Protein AF-A0A4Q3J8R8-F1 (afdb_monomer)

Structure (mmCIF, N/CA/C/O backbone):
data_AF-A0A4Q3J8R8-F1
#
_entry.id   AF-A0A4Q3J8R8-F1
#
loop_
_atom_site.group_PDB
_atom_site.id
_atom_site.type_symbol
_atom_site.label_atom_id
_atom_site.label_alt_id
_atom_site.label_comp_id
_atom_site.label_asym_id
_atom_site.label_entity_id
_atom_site.label_seq_id
_atom_site.pdbx_PDB_ins_code
_atom_site.Cartn_x
_atom_site.Cartn_y
_atom_site.Cartn_z
_atom_site.occupancy
_atom_site.B_iso_or_equiv
_atom_site.auth_seq_id
_atom_site.auth_comp_id
_atom_site.auth_asym_id
_atom_site.auth_atom_id
_atom_site.pdbx_PDB_model_num
ATOM 1 N N . MET A 1 1 ? 8.516 -10.216 31.172 1.00 45.00 1 MET A N 1
ATOM 2 C CA . MET A 1 1 ? 7.453 -9.190 31.194 1.00 45.00 1 MET A CA 1
ATOM 3 C C . MET A 1 1 ? 6.553 -9.429 29.996 1.00 45.00 1 MET A C 1
ATOM 5 O O . MET A 1 1 ? 7.002 -9.241 28.876 1.00 45.00 1 MET A O 1
ATOM 9 N N . THR A 1 2 ? 5.337 -9.923 30.202 1.00 49.72 2 THR A N 1
ATOM 10 C CA . THR A 1 2 ? 4.353 -10.101 29.125 1.00 49.72 2 THR A CA 1
ATOM 11 C C . THR A 1 2 ? 3.718 -8.744 28.834 1.00 49.72 2 THR A C 1
ATOM 13 O O . THR A 1 2 ? 3.047 -8.174 29.693 1.00 49.72 2 THR A O 1
ATOM 16 N N . THR A 1 3 ? 3.985 -8.179 27.658 1.00 73.19 3 THR A N 1
ATOM 17 C CA . THR A 1 3 ? 3.407 -6.900 27.241 1.00 73.19 3 THR A CA 1
ATOM 18 C C . THR A 1 3 ? 1.916 -7.080 26.973 1.00 73.19 3 THR A C 1
ATOM 20 O O . THR A 1 3 ? 1.491 -8.001 26.275 1.00 73.19 3 THR A O 1
ATOM 23 N N . LYS A 1 4 ? 1.094 -6.207 27.563 1.00 80.38 4 LYS A N 1
ATOM 24 C CA . LYS A 1 4 ? -0.343 -6.178 27.288 1.00 80.38 4 LYS A CA 1
ATOM 25 C C . LYS A 1 4 ? -0.553 -5.857 25.798 1.00 80.38 4 LYS A C 1
ATOM 27 O O . LYS A 1 4 ? 0.023 -4.875 25.326 1.00 80.38 4 LYS A O 1
ATOM 32 N N . PRO A 1 5 ? -1.386 -6.620 25.068 1.00 82.94 5 PRO A N 1
ATOM 33 C CA . PRO A 1 5 ? -1.693 -6.309 23.678 1.00 82.94 5 PRO A CA 1
ATOM 34 C C . PRO A 1 5 ? -2.422 -4.964 23.563 1.00 82.94 5 PRO A C 1
ATOM 36 O O . PRO A 1 5 ? -3.209 -4.587 24.437 1.00 82.94 5 PRO A O 1
ATOM 39 N N . TRP A 1 6 ? -2.170 -4.243 22.471 1.00 89.44 6 TRP A N 1
ATOM 40 C CA . TRP A 1 6 ? -2.796 -2.950 22.197 1.00 89.44 6 TRP A CA 1
ATOM 41 C C . TRP A 1 6 ? -4.332 -3.036 22.106 1.00 89.44 6 TRP A C 1
ATOM 43 O O . TRP A 1 6 ? -4.923 -4.055 21.728 1.00 89.44 6 TRP A O 1
ATOM 53 N N . GLY A 1 7 ? -4.994 -1.946 22.506 1.00 91.62 7 GLY A N 1
ATOM 54 C CA . GLY A 1 7 ? -6.442 -1.773 22.359 1.00 91.62 7 GLY A CA 1
ATOM 55 C C . GLY A 1 7 ? -6.841 -1.381 20.928 1.00 91.62 7 GLY A C 1
ATOM 56 O O . GLY A 1 7 ? -5.964 -1.017 20.145 1.00 91.62 7 GLY A O 1
ATOM 57 N N . PRO A 1 8 ? -8.147 -1.389 20.581 1.00 92.44 8 PRO A N 1
ATOM 58 C CA . PRO A 1 8 ? -8.611 -1.010 19.243 1.00 92.44 8 PRO A CA 1
ATOM 59 C C . PRO A 1 8 ? -8.207 0.416 18.876 1.00 92.44 8 PRO A C 1
ATOM 61 O O . PRO A 1 8 ? -7.727 0.647 17.778 1.00 92.44 8 PRO A O 1
ATOM 64 N N . SER A 1 9 ? -8.338 1.365 19.809 1.00 94.44 9 SER A N 1
ATOM 65 C CA . SER A 1 9 ? -7.980 2.768 19.570 1.00 94.44 9 SER A CA 1
ATOM 66 C C . SER A 1 9 ? -6.493 2.938 19.257 1.00 94.44 9 SER A C 1
ATOM 68 O O . SER A 1 9 ? -6.138 3.707 18.376 1.00 94.44 9 SER A O 1
ATOM 70 N N . THR A 1 10 ? -5.622 2.182 19.930 1.00 92.44 10 THR A N 1
ATOM 71 C CA . THR A 1 10 ? -4.183 2.182 19.637 1.00 92.44 10 THR A CA 1
ATOM 72 C C . THR A 1 10 ? -3.897 1.535 18.282 1.00 92.44 10 THR A C 1
ATOM 74 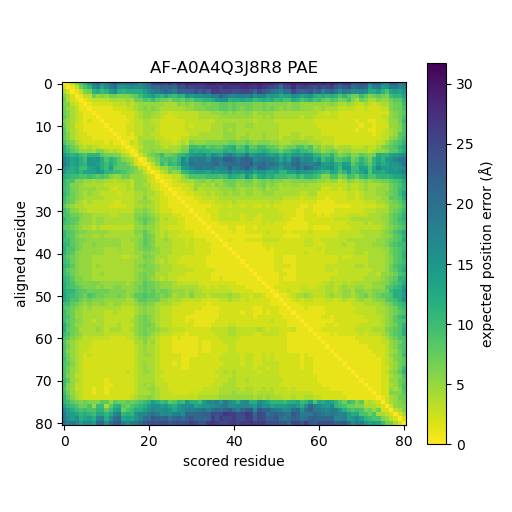O O . THR A 1 10 ? -3.092 2.061 17.526 1.00 92.44 10 THR A O 1
ATOM 77 N N . LEU A 1 11 ? -4.573 0.433 17.940 1.00 92.25 11 LEU A N 1
ATOM 78 C CA . LEU A 1 11 ? -4.415 -0.238 16.644 1.00 92.25 11 LEU A CA 1
ATOM 79 C C . LEU A 1 11 ? -4.967 0.576 15.467 1.00 92.25 11 LEU A C 1
ATOM 81 O O . LEU A 1 11 ? -4.422 0.490 14.374 1.00 92.25 11 LEU A O 1
ATOM 85 N N . ALA A 1 12 ? -6.002 1.386 15.677 1.00 92.81 12 ALA A N 1
ATOM 86 C CA . ALA A 1 12 ? -6.533 2.271 14.643 1.00 92.81 12 ALA A CA 1
ATOM 87 C C . ALA A 1 12 ? -5.506 3.324 14.199 1.00 92.81 12 ALA A C 1
ATOM 89 O O . ALA A 1 12 ? -5.539 3.767 13.055 1.00 92.81 12 ALA A O 1
ATOM 90 N N . VAL A 1 13 ? -4.588 3.696 15.095 1.00 90.88 13 VAL A N 1
ATOM 91 C CA . VAL A 1 13 ? -3.491 4.623 14.800 1.00 90.88 13 VAL A CA 1
ATOM 92 C C . VAL A 1 13 ? -2.250 3.852 14.341 1.00 90.88 13 VAL A C 1
ATOM 94 O O . VAL A 1 13 ? -1.752 4.096 13.248 1.00 90.88 13 VAL A O 1
ATOM 97 N N . HIS A 1 14 ? -1.807 2.870 15.131 1.00 88.56 14 HIS A N 1
ATOM 98 C CA . HIS A 1 14 ? -0.481 2.247 15.012 1.00 88.56 14 HIS A CA 1
ATOM 99 C C . HIS A 1 14 ? -0.475 0.816 14.462 1.00 88.56 14 HIS A C 1
ATOM 101 O O . HIS A 1 14 ? 0.577 0.185 14.361 1.00 88.56 14 HIS A O 1
ATOM 107 N N . GLY A 1 15 ? -1.640 0.240 14.161 1.00 89.38 15 GLY A N 1
ATOM 108 C CA . GLY A 1 15 ? -1.731 -1.119 13.628 1.00 89.38 15 GLY A CA 1
ATOM 109 C C . GLY A 1 15 ? -0.926 -1.251 12.336 1.00 89.38 15 GLY A C 1
ATOM 110 O O . GLY A 1 15 ? -0.989 -0.384 11.475 1.00 89.38 15 GLY A O 1
ATOM 111 N N . GLY A 1 16 ? -0.141 -2.317 12.198 1.00 81.06 16 GLY A N 1
ATOM 112 C CA . GLY A 1 16 ? 0.652 -2.549 10.986 1.00 81.06 16 GLY A CA 1
ATOM 113 C C . GLY A 1 16 ? 1.868 -1.630 10.795 1.00 81.06 16 GLY A C 1
ATOM 114 O O . GLY A 1 16 ? 2.566 -1.783 9.800 1.00 81.06 16 GLY A O 1
ATOM 115 N N . GLU A 1 17 ? 2.169 -0.715 11.724 1.00 84.62 17 GLU A N 1
ATOM 116 C CA . GLU A 1 17 ? 3.407 0.077 11.684 1.00 84.62 17 GLU A CA 1
ATOM 117 C C . GLU A 1 17 ? 4.611 -0.757 12.146 1.00 84.62 17 GLU A C 1
ATOM 119 O O . GLU A 1 17 ? 4.536 -1.503 13.124 1.00 84.62 17 GLU A O 1
ATOM 124 N N . THR A 1 18 ? 5.758 -0.603 11.481 1.00 69.25 18 THR A N 1
ATOM 125 C CA . THR A 1 18 ? 6.986 -1.371 11.767 1.00 69.25 18 THR A CA 1
ATOM 126 C C . THR A 1 18 ? 7.840 -0.786 12.902 1.00 69.25 18 THR A C 1
ATOM 128 O O . THR A 1 18 ? 9.036 -1.051 12.987 1.00 69.25 18 THR A O 1
ATOM 131 N N . GLY A 1 19 ? 7.229 -0.034 13.821 1.00 64.12 19 GLY A N 1
ATOM 132 C CA . GLY A 1 19 ? 7.901 0.548 14.985 1.00 64.12 19 GLY A CA 1
ATOM 133 C C . GLY A 1 19 ? 8.617 1.879 14.706 1.00 64.12 19 GLY A C 1
ATOM 134 O O . GLY A 1 19 ? 8.586 2.389 13.586 1.00 64.12 19 GLY A O 1
ATOM 135 N N . PRO A 1 20 ? 9.230 2.485 15.739 1.00 56.22 20 PRO A N 1
ATOM 136 C CA . PRO A 1 20 ? 9.822 3.814 15.638 1.00 56.22 20 PRO A CA 1
ATOM 137 C C . PRO A 1 20 ? 11.098 3.788 14.786 1.00 56.22 20 PRO A C 1
ATOM 139 O O . PRO A 1 20 ? 12.108 3.206 15.178 1.00 56.22 20 PRO A O 1
ATOM 142 N N . GLY A 1 21 ? 11.049 4.446 13.630 1.00 67.94 21 GLY A N 1
ATOM 143 C CA . GLY A 1 21 ? 12.209 4.756 12.796 1.00 67.94 21 GLY A CA 1
ATOM 144 C C . GLY A 1 21 ? 12.484 6.260 12.767 1.00 67.94 21 GLY A C 1
ATOM 145 O O . GLY A 1 21 ? 11.629 7.070 13.117 1.00 67.94 21 GLY A O 1
ATOM 146 N N . SER A 1 22 ? 13.680 6.653 12.330 1.00 74.81 22 SER A N 1
ATOM 147 C CA . SER A 1 22 ? 13.960 8.046 11.972 1.00 74.81 22 SER A CA 1
ATOM 148 C C . SER A 1 22 ? 13.339 8.331 10.602 1.00 74.81 22 SER A C 1
ATOM 150 O O . SER A 1 22 ? 13.899 7.945 9.577 1.00 74.81 22 SER A O 1
ATOM 152 N N . GLY A 1 23 ? 12.163 8.951 10.570 1.00 79.00 23 GLY A N 1
ATOM 153 C CA . GLY A 1 23 ? 11.439 9.241 9.335 1.00 79.00 23 GLY A CA 1
ATOM 154 C C . GLY A 1 23 ? 10.138 10.001 9.594 1.00 79.00 23 GLY A C 1
ATOM 155 O O . GLY A 1 23 ? 9.852 10.338 10.746 1.00 79.00 23 GLY A O 1
ATOM 156 N N . PRO A 1 24 ? 9.361 10.295 8.538 1.00 84.44 24 PRO A N 1
ATOM 157 C CA . PRO A 1 24 ? 8.014 10.835 8.684 1.00 84.44 24 PRO A CA 1
ATOM 158 C C . PRO A 1 24 ? 7.162 9.943 9.595 1.00 84.44 24 PRO A C 1
ATOM 160 O O . PRO A 1 24 ? 7.210 8.719 9.473 1.00 84.44 24 PRO A O 1
ATOM 163 N N . LEU A 1 25 ? 6.397 10.556 10.503 1.00 83.81 25 LEU A N 1
ATOM 164 C CA . LEU A 1 25 ? 5.444 9.824 11.345 1.00 83.81 25 LEU A CA 1
ATOM 165 C C . LEU A 1 25 ? 4.279 9.307 10.498 1.00 83.81 25 LEU A C 1
ATOM 167 O O . LEU A 1 25 ? 3.810 8.187 10.677 1.00 83.81 25 LEU A O 1
ATOM 171 N N . GLU A 1 26 ? 3.835 10.121 9.547 1.00 85.81 26 GLU A N 1
ATOM 172 C CA . GLU A 1 26 ? 2.818 9.765 8.579 1.00 85.81 26 GLU A CA 1
ATOM 173 C C . GLU A 1 26 ? 3.452 9.073 7.363 1.00 85.81 26 GLU A C 1
ATOM 175 O O . GLU A 1 26 ? 4.425 9.579 6.794 1.00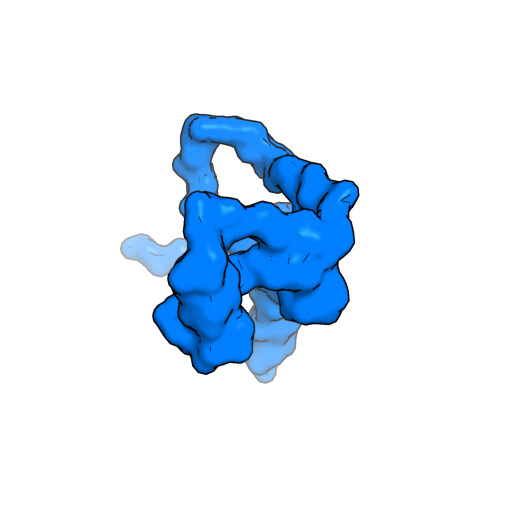 85.81 26 GLU A O 1
ATOM 180 N N . PRO A 1 27 ? 2.893 7.941 6.899 1.00 86.38 27 PRO A N 1
ATOM 181 C CA . PRO A 1 27 ? 3.351 7.315 5.668 1.00 86.38 27 PRO A CA 1
ATOM 182 C C . PRO A 1 27 ? 3.089 8.245 4.469 1.00 86.38 27 PRO A C 1
ATOM 184 O O . PRO A 1 27 ? 2.041 8.897 4.410 1.00 86.38 27 PRO A O 1
ATOM 187 N N . PRO A 1 28 ? 3.996 8.298 3.480 1.00 90.12 28 PRO A N 1
ATOM 188 C CA . PRO A 1 28 ? 3.793 9.110 2.288 1.00 90.12 28 PRO A CA 1
ATOM 189 C C . PRO A 1 28 ? 2.597 8.616 1.461 1.00 90.12 28 PRO A C 1
ATOM 191 O O . PRO A 1 28 ? 2.300 7.419 1.392 1.00 90.12 28 PRO A O 1
ATOM 194 N N . LEU A 1 29 ? 1.930 9.552 0.781 1.00 94.81 29 LEU A N 1
ATOM 195 C CA . LEU A 1 29 ? 0.852 9.238 -0.155 1.00 94.81 29 LEU A CA 1
ATOM 196 C C . LEU A 1 29 ? 1.418 8.896 -1.534 1.00 94.81 29 LEU A C 1
ATOM 198 O O . LEU A 1 29 ? 2.082 9.714 -2.169 1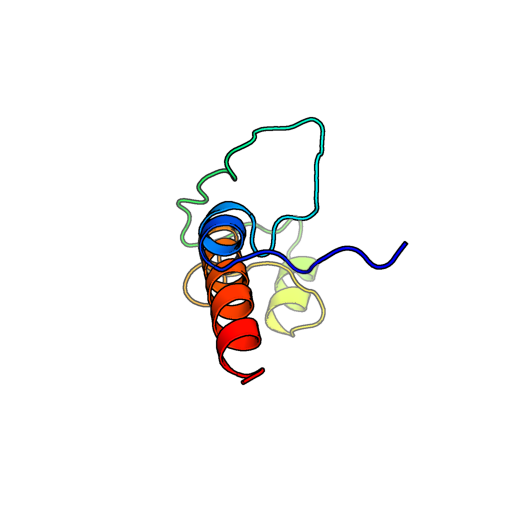.00 94.81 29 LEU A O 1
ATOM 202 N N . VAL A 1 30 ? 1.097 7.702 -2.027 1.00 96.81 30 VAL A N 1
ATOM 203 C CA . VAL A 1 30 ? 1.483 7.232 -3.358 1.00 96.81 30 VAL A CA 1
ATOM 204 C C . VAL A 1 30 ? 0.309 7.428 -4.311 1.00 96.81 30 VAL A C 1
ATOM 206 O O . VAL A 1 30 ? -0.500 6.530 -4.543 1.00 96.81 30 VAL A O 1
ATOM 209 N N . LEU A 1 31 ? 0.216 8.634 -4.872 1.00 97.69 31 LEU A N 1
ATOM 210 C CA . LEU A 1 31 ? -0.825 9.037 -5.825 1.00 97.69 31 LEU A CA 1
ATOM 211 C C . LEU A 1 31 ? -0.443 8.668 -7.267 1.00 97.69 31 LEU A C 1
ATOM 213 O O . LEU A 1 31 ? -0.381 9.521 -8.150 1.00 97.69 31 LEU A O 1
ATOM 217 N N . ALA A 1 32 ? -0.153 7.389 -7.495 1.00 96.69 32 ALA A N 1
ATOM 218 C CA . ALA A 1 32 ? 0.270 6.863 -8.787 1.00 96.69 32 ALA A CA 1
ATOM 219 C C . ALA A 1 32 ? -0.592 5.670 -9.209 1.00 96.69 32 ALA A C 1
ATOM 221 O O . ALA A 1 32 ? -0.980 4.836 -8.388 1.00 96.69 32 ALA A O 1
ATOM 222 N N . SER A 1 33 ? -0.872 5.586 -10.510 1.00 97.19 33 SER A N 1
ATOM 223 C CA . SER A 1 33 ? -1.564 4.446 -11.110 1.00 97.19 33 SER A CA 1
ATOM 224 C C . SER A 1 33 ? -0.601 3.375 -11.615 1.00 97.19 33 SER A C 1
ATOM 226 O O . SER A 1 33 ? -0.954 2.209 -11.543 1.00 97.19 33 SER A O 1
ATOM 228 N N . ALA A 1 34 ? 0.595 3.725 -12.089 1.00 97.12 34 ALA A N 1
ATOM 229 C CA . ALA A 1 34 ? 1.593 2.788 -12.608 1.00 97.12 34 ALA A CA 1
ATOM 230 C C . ALA A 1 34 ? 2.965 3.035 -11.971 1.00 97.12 34 ALA A C 1
ATOM 232 O O . ALA A 1 34 ? 3.250 4.147 -11.522 1.00 97.12 34 ALA A O 1
ATOM 233 N N . PHE A 1 35 ? 3.805 2.002 -11.966 1.00 97.44 35 PHE A N 1
ATOM 234 C CA . PHE A 1 35 ? 5.142 2.024 -11.378 1.00 97.44 35 PHE A CA 1
ATOM 235 C C . PHE A 1 35 ? 6.192 1.706 -12.448 1.00 97.44 35 PHE A C 1
ATOM 237 O O . PHE A 1 35 ? 5.952 0.908 -13.354 1.00 97.44 35 PHE A O 1
ATOM 244 N N . GLY A 1 36 ? 7.328 2.401 -12.386 1.00 96.94 36 GLY A N 1
ATOM 245 C CA . GLY A 1 36 ? 8.438 2.201 -13.314 1.00 96.94 36 GLY A CA 1
ATOM 246 C C . GLY A 1 36 ? 9.337 1.038 -12.899 1.00 96.94 36 GLY A C 1
ATOM 247 O O . GLY A 1 36 ? 9.369 0.665 -11.730 1.00 96.94 36 GLY A O 1
ATOM 248 N N . PHE A 1 37 ? 10.105 0.528 -13.860 1.00 97.38 37 PHE A N 1
ATOM 249 C CA . PHE A 1 37 ? 11.095 -0.534 -13.669 1.00 97.38 37 PHE A CA 1
ATOM 250 C C . PHE A 1 37 ? 12.468 -0.037 -14.127 1.00 97.38 37 PHE A C 1
ATOM 252 O O . PHE A 1 37 ? 12.555 0.761 -15.064 1.00 97.38 37 PHE A O 1
ATOM 259 N N . ALA A 1 38 ? 13.542 -0.515 -13.501 1.00 96.88 38 ALA A N 1
ATOM 260 C CA . ALA A 1 38 ? 14.910 -0.180 -13.884 1.00 96.88 38 ALA A CA 1
ATOM 261 C C . ALA A 1 38 ? 15.335 -0.876 -15.188 1.00 96.88 38 ALA A C 1
ATOM 263 O O . ALA A 1 38 ? 16.214 -0.381 -15.895 1.00 96.88 38 ALA A O 1
ATOM 264 N N . SER A 1 39 ? 14.716 -2.013 -15.528 1.00 97.88 39 SER A N 1
ATOM 265 C CA . SER A 1 39 ? 14.969 -2.733 -16.780 1.00 97.88 39 SER A CA 1
ATOM 266 C C . SER A 1 39 ? 13.741 -3.489 -17.294 1.00 97.88 39 SER A C 1
ATOM 268 O O . SER A 1 39 ? 12.797 -3.771 -16.556 1.00 97.88 39 SER A O 1
ATOM 270 N N . ALA A 1 40 ? 13.771 -3.865 -18.575 1.00 97.81 40 ALA A N 1
ATOM 271 C CA . ALA A 1 40 ? 12.742 -4.719 -19.166 1.00 97.81 40 ALA A CA 1
ATOM 272 C C . ALA A 1 40 ? 12.707 -6.124 -18.537 1.00 97.81 40 ALA A C 1
ATOM 274 O O . ALA A 1 40 ? 11.640 -6.727 -18.445 1.00 97.81 40 ALA A O 1
ATOM 275 N N . GLU A 1 41 ? 13.855 -6.638 -18.087 1.00 97.56 41 GLU A N 1
ATOM 276 C CA . GLU A 1 41 ? 13.944 -7.942 -17.427 1.00 97.56 41 GLU A CA 1
ATOM 277 C C . GLU A 1 41 ? 13.273 -7.929 -16.050 1.00 97.56 41 GLU A C 1
ATOM 279 O O . GLU A 1 41 ? 12.498 -8.833 -15.740 1.00 97.56 41 GLU A O 1
ATOM 284 N N . GLU A 1 42 ? 13.469 -6.857 -15.277 1.00 97.44 42 GLU A N 1
ATOM 285 C CA . GLU A 1 42 ? 12.767 -6.646 -14.006 1.00 97.44 42 GLU A CA 1
ATOM 286 C C . GLU A 1 42 ? 11.249 -6.586 -14.209 1.00 97.44 42 GLU A C 1
ATOM 288 O O . GLU A 1 42 ? 10.509 -7.284 -13.512 1.00 97.44 42 GLU A O 1
ATOM 293 N N . ALA A 1 43 ? 10.790 -5.811 -15.200 1.00 96.88 43 ALA A N 1
ATOM 294 C CA . ALA A 1 43 ? 9.375 -5.738 -15.548 1.00 96.88 43 ALA A CA 1
ATOM 295 C C . ALA A 1 43 ? 8.823 -7.130 -15.891 1.00 96.88 43 ALA A C 1
ATOM 297 O O . ALA A 1 43 ? 7.784 -7.538 -15.375 1.00 96.88 43 ALA A O 1
ATOM 298 N N . ALA A 1 44 ? 9.534 -7.893 -16.725 1.00 97.50 44 ALA A N 1
ATOM 299 C CA . ALA A 1 44 ? 9.112 -9.230 -17.120 1.00 97.50 44 ALA A CA 1
ATOM 300 C C . ALA A 1 44 ? 9.029 -10.194 -15.921 1.00 97.50 44 ALA A C 1
ATOM 302 O O . ALA A 1 44 ? 8.083 -10.977 -15.849 1.00 97.50 44 ALA A O 1
ATOM 303 N N . GLY A 1 45 ? 9.970 -10.113 -14.975 1.00 97.88 45 GLY A N 1
ATOM 304 C CA . GLY A 1 45 ? 9.925 -10.877 -13.725 1.00 97.88 45 GLY A CA 1
ATOM 305 C C . GLY A 1 45 ? 8.736 -10.497 -12.841 1.00 97.88 45 GLY A C 1
ATOM 306 O O . GLY A 1 45 ? 8.039 -11.381 -12.343 1.00 97.88 45 GLY A O 1
ATOM 307 N N . ALA A 1 46 ? 8.427 -9.202 -12.728 1.00 96.25 46 ALA A N 1
ATOM 308 C CA . ALA A 1 46 ? 7.272 -8.718 -11.970 1.00 96.25 46 ALA A CA 1
ATOM 309 C C . ALA A 1 46 ? 5.955 -9.278 -12.531 1.00 96.25 46 ALA A C 1
ATOM 311 O O . ALA A 1 46 ? 5.143 -9.838 -11.798 1.00 96.25 46 ALA A O 1
ATOM 312 N N . PHE A 1 47 ? 5.766 -9.220 -13.854 1.00 95.75 47 PHE A N 1
ATOM 313 C CA . PHE A 1 47 ? 4.573 -9.777 -14.506 1.00 95.75 47 PHE A CA 1
ATOM 314 C C . PHE A 1 47 ? 4.470 -11.309 -14.409 1.00 95.75 47 PHE A C 1
ATOM 316 O O . PHE A 1 47 ? 3.366 -11.843 -14.524 1.00 95.75 47 PHE A O 1
ATOM 323 N N . ARG A 1 48 ? 5.584 -12.021 -14.191 1.00 97.31 48 ARG A N 1
ATOM 324 C CA . ARG A 1 48 ? 5.601 -13.471 -13.918 1.00 97.31 48 ARG A CA 1
ATOM 325 C C . ARG A 1 48 ? 5.450 -13.818 -12.432 1.00 97.31 48 ARG A C 1
ATOM 327 O O . ARG A 1 48 ? 5.335 -14.997 -12.112 1.00 97.31 48 ARG A O 1
ATOM 334 N N . GLY A 1 49 ? 5.424 -12.825 -11.540 1.00 95.00 49 GLY A N 1
ATOM 335 C CA . GLY A 1 49 ? 5.358 -13.038 -10.092 1.00 95.00 49 GLY A CA 1
ATOM 336 C C . GLY A 1 49 ? 6.660 -13.573 -9.491 1.00 95.00 49 GLY A C 1
ATOM 337 O O . GLY A 1 49 ? 6.635 -14.245 -8.466 1.00 95.00 49 GLY A O 1
ATOM 338 N N . GLU A 1 50 ? 7.798 -13.316 -10.136 1.00 97.38 50 GLU A N 1
ATOM 339 C CA . GLU A 1 50 ? 9.125 -13.739 -9.659 1.00 97.38 50 GLU A CA 1
ATOM 340 C C . GLU A 1 50 ? 9.709 -12.771 -8.616 1.00 97.38 50 GLU A C 1
ATOM 342 O O . GLU A 1 50 ? 10.733 -13.062 -8.000 1.00 97.38 50 GLU A O 1
ATOM 347 N N . ASN A 1 51 ? 9.074 -11.612 -8.427 1.00 92.00 51 ASN A N 1
ATOM 348 C CA . ASN A 1 51 ? 9.418 -10.606 -7.429 1.00 92.00 51 ASN A CA 1
ATOM 349 C C . ASN A 1 51 ? 8.161 -9.849 -6.957 1.00 92.00 51 ASN A C 1
ATOM 351 O O . ASN A 1 51 ? 7.093 -9.968 -7.558 1.00 92.00 51 ASN A O 1
ATOM 355 N N . ASP A 1 52 ? 8.317 -9.042 -5.904 1.00 92.50 52 ASP A N 1
ATOM 356 C CA . ASP A 1 52 ? 7.236 -8.258 -5.287 1.00 92.50 52 ASP A CA 1
ATOM 357 C C . ASP A 1 52 ? 7.119 -6.830 -5.859 1.00 92.50 52 ASP A C 1
ATOM 359 O O . ASP A 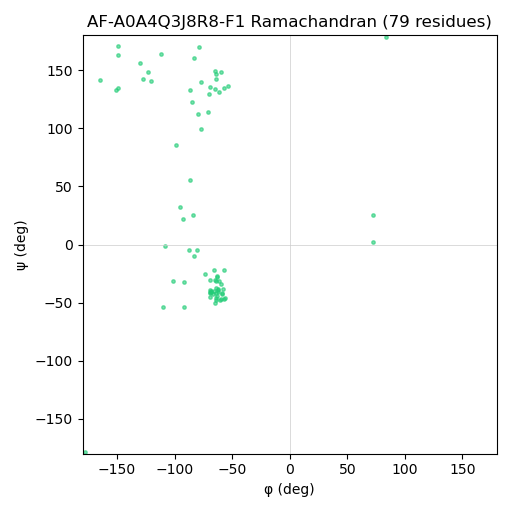1 52 ? 6.615 -5.919 -5.193 1.00 92.50 52 ASP A O 1
ATOM 363 N N . ALA A 1 53 ? 7.628 -6.580 -7.072 1.00 95.50 53 ALA A N 1
ATOM 364 C CA . ALA A 1 53 ? 7.572 -5.246 -7.653 1.00 95.50 53 ALA A CA 1
ATOM 365 C C . ALA A 1 53 ? 6.119 -4.830 -7.918 1.00 95.50 53 ALA A C 1
ATOM 367 O O . ALA A 1 53 ? 5.312 -5.562 -8.497 1.00 95.50 53 ALA A O 1
ATOM 368 N N . LEU A 1 54 ? 5.789 -3.602 -7.525 1.00 96.88 54 LEU A N 1
ATOM 369 C CA . LEU A 1 54 ? 4.502 -3.010 -7.852 1.00 96.88 54 LEU A CA 1
ATOM 370 C C . LEU A 1 54 ? 4.443 -2.726 -9.350 1.00 96.88 54 LEU A C 1
ATOM 372 O O . LEU A 1 54 ? 5.380 -2.180 -9.921 1.00 96.88 54 LEU A O 1
ATOM 376 N N . ILE A 1 55 ? 3.320 -3.073 -9.974 1.00 97.50 55 ILE A N 1
ATOM 377 C CA . ILE A 1 55 ? 3.114 -2.889 -11.415 1.00 97.50 55 ILE A CA 1
ATOM 378 C C . ILE A 1 55 ? 2.086 -1.785 -11.654 1.00 97.50 55 ILE A C 1
ATOM 380 O O . ILE A 1 55 ? 2.332 -0.807 -12.361 1.00 97.50 55 ILE A O 1
ATOM 384 N N . TYR A 1 56 ? 0.914 -1.932 -11.035 1.00 97.38 56 TYR A N 1
ATOM 385 C CA . TYR A 1 56 ? -0.236 -1.077 -11.281 1.00 97.38 56 TYR A CA 1
ATOM 386 C C . TYR A 1 56 ? -1.094 -0.954 -10.017 1.00 97.38 56 TYR A C 1
ATOM 388 O O . TYR A 1 56 ? -1.426 -1.953 -9.379 1.00 97.38 56 TYR A O 1
ATOM 396 N N . GLY A 1 57 ? -1.504 0.272 -9.689 1.00 97.00 57 GLY A N 1
ATOM 397 C CA . GLY A 1 57 ? -2.242 0.648 -8.480 1.00 97.00 57 GLY A CA 1
ATOM 398 C C . GLY A 1 57 ? -3.560 -0.099 -8.278 1.00 97.00 57 GLY A C 1
ATOM 399 O O . GLY A 1 57 ? -4.037 -0.210 -7.156 1.00 97.00 57 GLY A O 1
ATOM 400 N N . ARG A 1 58 ? -4.141 -0.649 -9.353 1.00 96.44 58 ARG A N 1
ATOM 401 C CA . ARG A 1 58 ? -5.330 -1.512 -9.276 1.00 96.44 58 ARG A CA 1
ATOM 402 C C . ARG A 1 58 ? -5.063 -2.825 -8.533 1.00 96.44 58 ARG A C 1
ATOM 404 O O . ARG A 1 58 ? -5.999 -3.379 -7.972 1.00 96.44 58 ARG A O 1
ATOM 411 N N . TRP A 1 59 ? -3.839 -3.344 -8.595 1.00 94.69 59 TRP A N 1
ATOM 412 C CA . TRP A 1 59 ? -3.453 -4.614 -7.970 1.00 94.69 59 TRP A CA 1
ATOM 413 C C . TRP A 1 59 ? -2.701 -4.410 -6.659 1.00 94.69 59 TRP A C 1
ATOM 415 O O . TRP A 1 59 ? -2.827 -5.231 -5.760 1.00 94.69 59 TRP A O 1
ATOM 425 N N . GLY A 1 60 ? -1.944 -3.318 -6.543 1.00 95.69 60 GLY A N 1
ATOM 426 C CA . GLY A 1 60 ? -1.220 -2.981 -5.324 1.00 95.69 60 GLY A CA 1
ATOM 427 C C . GLY A 1 60 ? -0.750 -1.531 -5.319 1.00 95.69 60 GLY A C 1
ATOM 428 O O . GLY A 1 60 ? -0.328 -0.994 -6.343 1.00 95.69 60 GLY A O 1
ATOM 429 N N . ASN A 1 61 ? -0.823 -0.893 -4.153 1.00 97.25 61 ASN A N 1
ATOM 430 C CA . ASN A 1 61 ? -0.362 0.472 -3.921 1.00 97.25 61 ASN A CA 1
ATOM 431 C C . ASN A 1 61 ? 0.080 0.604 -2.449 1.00 97.25 61 ASN A C 1
ATOM 433 O O . ASN A 1 61 ? -0.694 0.212 -1.577 1.00 97.25 61 ASN A O 1
ATOM 437 N N . PRO A 1 62 ? 1.253 1.191 -2.135 1.00 94.56 62 PRO A N 1
ATOM 438 C CA . PRO A 1 62 ? 1.765 1.239 -0.762 1.00 94.56 62 PRO A CA 1
ATOM 439 C C . PRO A 1 62 ? 0.826 1.924 0.234 1.00 94.56 62 PRO A C 1
ATOM 441 O O . PRO A 1 62 ? 0.685 1.469 1.366 1.00 94.56 62 PRO A O 1
ATOM 444 N N . THR A 1 63 ? 0.143 2.995 -0.179 1.00 95.31 63 THR A N 1
ATOM 445 C CA . THR A 1 63 ? -0.829 3.690 0.676 1.00 95.31 63 THR A CA 1
ATOM 446 C C . THR A 1 63 ? -2.029 2.795 0.983 1.00 95.31 63 THR A C 1
ATOM 448 O O . THR A 1 63 ? -2.502 2.771 2.119 1.00 95.31 63 THR A O 1
ATOM 451 N N . VAL A 1 64 ? -2.496 2.027 -0.004 1.00 96.50 64 VAL A N 1
ATOM 452 C CA . VAL A 1 64 ? -3.600 1.073 0.173 1.00 96.50 64 VAL A CA 1
ATOM 453 C C . VAL A 1 64 ? -3.171 -0.100 1.056 1.00 96.50 64 VAL A C 1
ATOM 455 O O . VAL A 1 64 ? -3.869 -0.409 2.017 1.00 96.50 64 VAL A O 1
ATOM 458 N N . SER A 1 65 ? -1.991 -0.679 0.829 1.00 94.00 65 SER A N 1
ATOM 459 C CA . SER A 1 65 ? -1.475 -1.791 1.640 1.00 94.00 65 SER A CA 1
ATOM 460 C C . SER A 1 65 ? -1.281 -1.425 3.112 1.00 94.00 65 SER A C 1
ATOM 462 O O . SER A 1 65 ? -1.474 -2.252 4.008 1.00 94.00 65 SER A O 1
ATOM 464 N N . HIS A 1 66 ? -0.965 -0.159 3.390 1.00 92.06 66 HIS A N 1
ATOM 465 C CA . HIS A 1 66 ? -0.890 0.345 4.757 1.00 92.06 66 HIS A CA 1
ATOM 466 C C . HIS A 1 66 ? -2.265 0.402 5.444 1.00 92.06 66 HIS A C 1
ATOM 468 O O . HIS A 1 66 ? -2.403 0.029 6.611 1.00 92.06 66 HIS A O 1
ATOM 474 N N . LEU A 1 67 ? -3.310 0.811 4.714 1.00 94.25 67 LEU A N 1
ATOM 475 C CA . LEU A 1 67 ? -4.693 0.745 5.197 1.00 94.25 67 LEU A CA 1
ATOM 476 C C . LEU A 1 67 ? -5.137 -0.709 5.425 1.00 94.25 67 LEU A C 1
ATOM 478 O O . LEU A 1 67 ? -5.697 -1.015 6.477 1.00 94.25 67 LEU A O 1
ATOM 482 N N . GLU A 1 68 ? -4.864 -1.601 4.472 1.00 94.12 68 GLU A N 1
ATOM 483 C CA . GLU A 1 68 ? -5.194 -3.030 4.562 1.00 94.12 68 GLU A CA 1
ATOM 484 C C . GLU A 1 68 ? -4.586 -3.665 5.818 1.00 94.12 68 GLU A C 1
ATOM 486 O O . GLU A 1 68 ? -5.284 -4.338 6.578 1.00 94.12 68 GLU A O 1
ATOM 491 N N . SER A 1 69 ? -3.312 -3.375 6.094 1.00 91.56 69 SER A N 1
ATOM 492 C CA . SER A 1 69 ? -2.600 -3.879 7.273 1.00 91.56 69 SER A CA 1
ATOM 493 C C . SER A 1 69 ? -3.227 -3.398 8.587 1.00 91.56 69 SER A C 1
ATOM 495 O O . SER A 1 69 ? -3.382 -4.181 9.530 1.00 91.56 69 SER A O 1
ATOM 497 N N . ARG A 1 70 ? -3.650 -2.128 8.654 1.00 92.31 70 ARG A N 1
ATOM 498 C CA . ARG A 1 70 ? -4.354 -1.563 9.821 1.0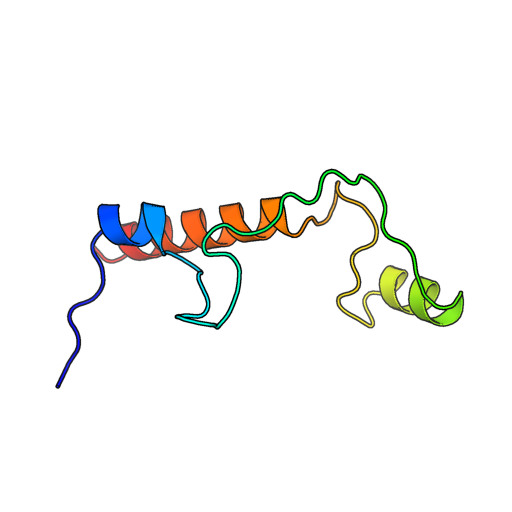0 92.31 70 ARG A CA 1
ATOM 499 C C . ARG A 1 70 ? -5.703 -2.227 10.059 1.00 92.31 70 ARG A C 1
ATOM 501 O O . ARG A 1 70 ? -6.000 -2.628 11.184 1.00 92.31 70 ARG A O 1
ATOM 508 N N . VAL A 1 71 ? -6.507 -2.370 9.007 1.00 94.25 71 VAL A N 1
ATOM 509 C CA . VAL A 1 71 ? -7.827 -3.013 9.093 1.00 94.25 71 VAL A CA 1
ATOM 510 C C . VAL A 1 71 ? -7.680 -4.477 9.502 1.00 94.25 71 VAL A C 1
ATOM 512 O O . VAL A 1 71 ? -8.366 -4.929 10.416 1.00 94.25 71 VAL A O 1
ATOM 515 N N . ALA A 1 72 ? -6.726 -5.200 8.912 1.00 92.88 72 ALA A N 1
ATOM 516 C CA . ALA A 1 72 ? -6.438 -6.578 9.291 1.00 92.88 72 ALA A CA 1
ATOM 517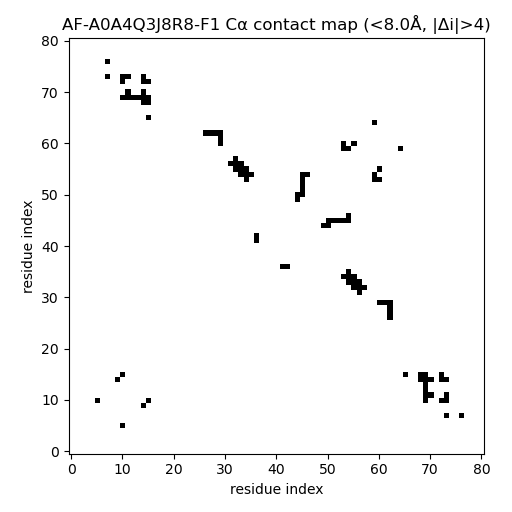 C C . ALA A 1 72 ? -6.044 -6.699 10.775 1.00 92.88 72 ALA A C 1
ATOM 519 O O . ALA A 1 72 ? -6.525 -7.598 11.468 1.00 92.88 72 ALA A O 1
ATOM 520 N N . ALA A 1 73 ? -5.223 -5.780 11.296 1.00 90.38 73 ALA A N 1
ATOM 521 C CA . ALA A 1 73 ? -4.838 -5.769 12.707 1.00 90.38 73 ALA A CA 1
ATOM 522 C C . ALA A 1 73 ? -6.033 -5.533 13.651 1.00 90.38 73 ALA A C 1
ATOM 524 O O . ALA A 1 73 ? -6.109 -6.148 14.720 1.00 90.38 73 ALA A O 1
ATOM 525 N N . LEU A 1 74 ? -6.979 -4.676 13.255 1.00 92.06 74 LEU A N 1
ATOM 526 C CA . LEU A 1 74 ? -8.225 -4.456 13.992 1.00 92.06 74 LEU A CA 1
ATOM 527 C C . LEU A 1 74 ? -9.096 -5.722 13.996 1.00 92.06 74 LEU A C 1
ATOM 529 O O . LEU A 1 74 ? -9.493 -6.192 15.063 1.00 92.06 74 LEU A O 1
ATOM 533 N N . GLU A 1 75 ? -9.329 -6.323 12.830 1.00 91.81 75 GLU A N 1
ATOM 534 C CA . GLU A 1 75 ? -10.205 -7.492 12.675 1.00 91.81 75 GLU A CA 1
ATOM 535 C C . GLU A 1 75 ? -9.661 -8.754 13.356 1.00 91.81 75 GLU A C 1
ATOM 537 O O . GLU A 1 75 ? -10.389 -9.462 14.057 1.00 91.81 75 GLU A O 1
ATOM 542 N N . VAL A 1 76 ? -8.359 -9.038 13.233 1.00 81.31 76 VAL A N 1
ATOM 543 C CA . VAL A 1 76 ? -7.740 -10.198 13.900 1.00 81.31 76 VAL A CA 1
ATOM 544 C C . VAL A 1 76 ? -7.896 -10.112 15.420 1.00 81.31 76 VAL A C 1
ATOM 546 O O . VAL A 1 76 ? -8.089 -11.138 16.076 1.00 81.31 76 VAL A O 1
ATOM 549 N N . ARG A 1 77 ? -7.874 -8.905 16.000 1.00 69.56 77 ARG A N 1
ATOM 550 C CA . ARG A 1 77 ? -8.180 -8.713 17.423 1.00 69.56 77 ARG A CA 1
ATOM 551 C C . ARG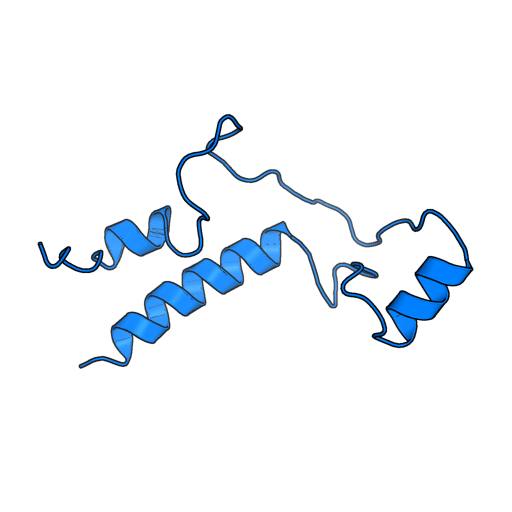 A 1 77 ? -9.655 -8.977 17.728 1.00 69.56 77 ARG A C 1
ATOM 553 O O . ARG A 1 77 ? -9.938 -9.590 18.754 1.00 69.56 77 ARG A O 1
ATOM 560 N N . HIS A 1 78 ? -10.578 -8.541 16.870 1.00 61.91 78 HIS A N 1
ATOM 561 C CA . HIS A 1 78 ? -12.012 -8.792 17.047 1.00 61.91 78 HIS A CA 1
ATOM 562 C C . HIS A 1 78 ? -12.378 -10.283 16.992 1.00 61.91 78 HIS A C 1
ATOM 564 O O . HIS A 1 78 ? -13.332 -10.687 17.647 1.00 61.91 78 HIS A O 1
ATOM 570 N N . ARG A 1 79 ? -11.601 -11.120 16.294 1.00 60.38 79 ARG A N 1
ATOM 571 C CA . ARG A 1 79 ? -11.824 -12.579 16.233 1.00 60.38 79 ARG A CA 1
ATOM 572 C C . ARG A 1 79 ? -11.299 -13.371 17.442 1.00 60.38 79 ARG A C 1
ATOM 574 O O . ARG A 1 79 ? -11.505 -14.577 17.485 1.00 60.38 79 ARG A O 1
ATOM 581 N N . ARG A 1 80 ? -10.610 -12.741 18.404 1.00 53.12 80 ARG A N 1
ATOM 582 C CA . ARG A 1 80 ? -10.063 -13.400 19.614 1.00 53.12 80 ARG A CA 1
ATOM 583 C C . ARG A 1 80 ? -10.983 -13.301 20.846 1.00 53.12 80 ARG A C 1
ATOM 585 O O . ARG A 1 80 ? -10.474 -13.208 21.963 1.00 53.12 80 ARG A O 1
ATOM 592 N N . VAL A 1 81 ? -12.302 -13.282 20.647 1.00 42.91 81 VAL A N 1
ATOM 593 C CA . VAL A 1 81 ? -13.304 -13.325 21.732 1.00 42.91 81 VAL A CA 1
ATOM 594 C C . VAL A 1 81 ? -13.812 -14.746 21.910 1.00 42.91 81 VAL A C 1
ATOM 596 O O . VAL A 1 81 ? -14.077 -15.388 20.871 1.00 42.91 81 VAL A O 1
#

Nearest PDB structures (foldseek):
  1e5e-assembly1_A  TM=8.555E-01  e=3.979E-03  Trichomonas vaginalis G3
  6lxu-assembly1_A  TM=8.576E-01  e=7.429E-03  Fusobacterium nucleatum subsp. nucleatum ATCC 25586
  3ndn-assembly1_D  TM=7.946E-01  e=1.051E-02  Mycobacterium tuberculosis
  8erb-assembly8_N  TM=8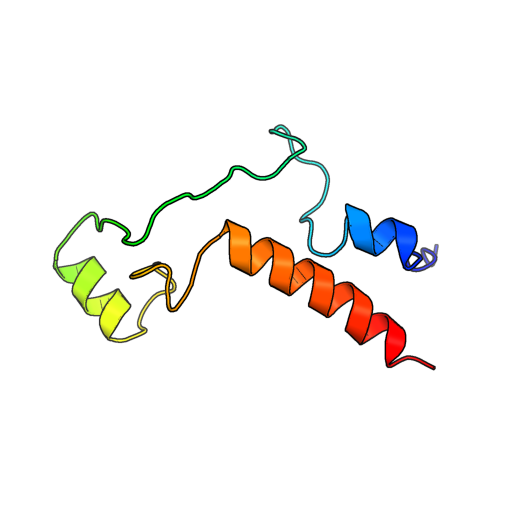.226E-01  e=2.975E-02  Fusarium fujikuroi
  8erb-assembly6_I  TM=7.966E-01  e=2.416E-02  Fusarium fujikuroi

Foldseek 3Di:
DDDDDDDLVCLLQCQPPPDDDPDDSDDDDDPDFADDDPDPVRVVCVVVVVDPDTGGVVVDDPVVVSVVRSVVRNVVVVVPD

Secondary structure (DSSP, 8-state):
--PPPPPHHHHHHHTT-----SS-SSPPP---SB---SSHHHHHHHHHTSS----BTTT--HHHHHHHHHHHHHHHHHT--

pLDDT: mean 87.84, std 13.35, range [42.91, 97.88]

Mean predicted aligned error: 5.78 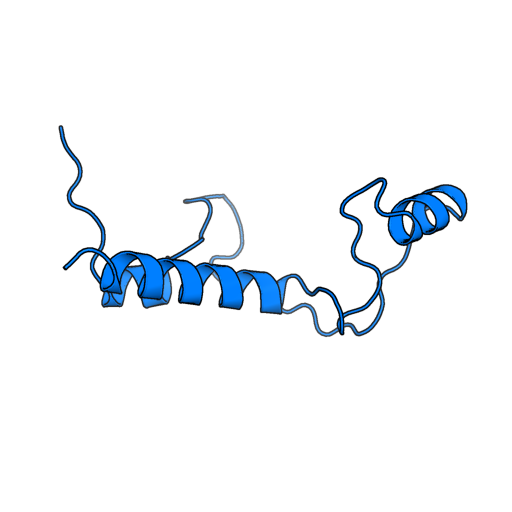Å

Sequence (81 aa):
MTTKPWGPSTLAVHGGETGPGSGPLEPPLVLASAFGFASAEEAAGAFRGENDALIYGRWGNPTVSHLESRVAALEVRHRRV

Radius of gyration: 16.58 Å; Cα contacts (8 Å, |Δi|>4): 54; chains: 1; bounding box: 28×25×50 Å

Solvent-accessible surface area (backbone atoms only — not comparable to full-atom values): 5252 Å² total; per-residue (Å²): 135,86,76,80,78,80,50,67,75,54,26,74,73,52,26,72,60,92,67,96,68,98,65,76,90,64,82,74,81,67,93,56,61,67,53,86,65,99,42,72,67,58,46,54,35,32,78,69,64,76,49,92,62,64,58,36,40,92,84,45,42,73,48,56,53,50,51,51,37,20,53,48,50,48,50,60,58,68,70,73,115